Protein AF-A0A2D4JX76-F1 (afdb_monomer)

pLDDT: mean 87.08, std 14.79, range [51.12, 98.31]

Mean predicted aligned error: 6.8 Å

Foldseek 3Di:
DVVLPDAEAEAAAPLDPPVLQQPVCVPDDVVVCPPPPRSVLVSLVVVLVVLLVDLVRHQYEYEHDCRAPFDNDPFTAFDDCVSRPRNSVHPSYHGGTVVDDDQDPND

Structure (mmCIF, N/CA/C/O backbone):
data_AF-A0A2D4JX76-F1
#
_entry.id   AF-A0A2D4JX76-F1
#
loop_
_atom_site.group_PDB
_atom_site.id
_atom_site.type_symbol
_atom_site.label_atom_id
_atom_site.label_alt_id
_atom_site.label_comp_id
_atom_site.label_asym_id
_atom_site.label_entity_id
_atom_site.label_seq_id
_atom_site.pdbx_PDB_ins_code
_atom_site.Cartn_x
_atom_site.Cartn_y
_atom_site.Cartn_z
_atom_site.occupancy
_atom_site.B_iso_or_equiv
_atom_site.auth_seq_id
_atom_site.auth_comp_id
_atom_site.auth_asym_id
_atom_site.auth_atom_id
_atom_site.pdbx_PDB_model_num
ATOM 1 N N . SER A 1 1 ? 3.969 8.394 -24.131 1.00 70.12 1 SER A N 1
ATOM 2 C CA . SER A 1 1 ? 3.593 9.216 -22.962 1.00 70.12 1 SER A CA 1
ATOM 3 C C . SER A 1 1 ? 4.517 8.845 -21.811 1.00 70.12 1 SER A C 1
ATOM 5 O O . SER A 1 1 ? 4.666 7.654 -21.579 1.00 70.12 1 SER A O 1
ATOM 7 N N . SER A 1 2 ? 5.176 9.807 -21.150 1.00 85.38 2 SER A N 1
ATOM 8 C CA . SER A 1 2 ? 6.227 9.553 -20.135 1.00 85.38 2 SER A CA 1
ATOM 9 C C . SER A 1 2 ? 5.728 8.738 -18.927 1.00 85.38 2 SER A C 1
ATOM 11 O O . SER A 1 2 ? 6.434 7.876 -18.420 1.00 85.38 2 SER A O 1
ATOM 13 N N . ALA A 1 3 ? 4.464 8.925 -18.530 1.00 90.19 3 ALA A N 1
ATOM 14 C CA . ALA A 1 3 ? 3.860 8.213 -17.401 1.00 90.19 3 ALA A CA 1
ATOM 15 C C . ALA A 1 3 ? 3.717 6.692 -17.612 1.00 90.19 3 ALA A C 1
ATOM 17 O O . ALA A 1 3 ? 3.675 5.950 -16.640 1.00 90.19 3 ALA A O 1
ATOM 18 N N . ALA A 1 4 ? 3.692 6.213 -18.862 1.00 91.38 4 ALA A N 1
ATOM 19 C CA . ALA A 1 4 ? 3.637 4.777 -19.158 1.00 91.38 4 ALA A CA 1
ATOM 20 C C . ALA A 1 4 ? 4.968 4.049 -18.877 1.00 91.38 4 ALA A C 1
ATOM 22 O O . ALA A 1 4 ? 5.024 2.830 -18.979 1.00 91.38 4 ALA A O 1
ATOM 23 N N . LEU A 1 5 ? 6.035 4.793 -18.557 1.00 94.81 5 LEU A N 1
ATOM 24 C CA . LEU A 1 5 ? 7.334 4.242 -18.162 1.00 94.81 5 LEU A CA 1
ATOM 25 C C . LEU A 1 5 ? 7.441 4.005 -16.648 1.00 94.81 5 LEU A C 1
ATOM 27 O O . LEU A 1 5 ? 8.430 3.439 -16.195 1.00 94.81 5 LEU A O 1
ATOM 31 N N . ILE A 1 6 ? 6.459 4.451 -15.857 1.00 95.19 6 ILE A N 1
ATOM 32 C CA . ILE A 1 6 ? 6.434 4.210 -14.412 1.00 95.19 6 ILE A CA 1
ATOM 33 C C . ILE A 1 6 ? 6.102 2.727 -14.197 1.00 95.19 6 ILE A C 1
ATOM 35 O O . ILE A 1 6 ? 5.052 2.268 -14.640 1.00 95.19 6 ILE A O 1
ATOM 39 N N . SER A 1 7 ? 6.988 1.974 -13.535 1.00 95.00 7 SER A N 1
ATOM 40 C CA . SER A 1 7 ? 6.814 0.527 -13.324 1.00 95.00 7 SER A CA 1
ATOM 41 C C . SER A 1 7 ? 6.027 0.183 -12.057 1.00 95.00 7 SER A C 1
ATOM 43 O O . SER A 1 7 ? 5.338 -0.839 -12.016 1.00 95.00 7 SER A O 1
ATOM 45 N N . ARG A 1 8 ? 6.115 1.024 -11.018 1.00 96.38 8 ARG A N 1
ATOM 46 C CA . ARG A 1 8 ? 5.493 0.786 -9.709 1.00 96.38 8 ARG A CA 1
ATOM 47 C C . ARG A 1 8 ? 5.255 2.084 -8.942 1.00 96.38 8 ARG A C 1
ATOM 49 O O . ARG A 1 8 ? 6.030 3.030 -9.062 1.00 96.38 8 ARG A O 1
ATOM 56 N N . VAL A 1 9 ? 4.215 2.102 -8.111 1.00 97.69 9 VAL A N 1
ATOM 57 C CA . VAL A 1 9 ? 3.958 3.157 -7.118 1.00 97.69 9 VAL A CA 1
ATOM 58 C C . VAL A 1 9 ? 4.131 2.575 -5.718 1.00 97.69 9 VAL A C 1
ATOM 60 O O . VAL A 1 9 ? 3.595 1.512 -5.427 1.00 97.69 9 VAL A O 1
ATOM 63 N N . ILE A 1 10 ? 4.857 3.273 -4.842 1.00 97.81 10 ILE A N 1
ATOM 64 C CA . ILE A 1 10 ? 4.984 2.910 -3.425 1.00 97.81 10 ILE A CA 1
ATOM 65 C C . ILE A 1 10 ? 4.388 4.037 -2.584 1.00 97.81 10 ILE A C 1
ATOM 67 O O . ILE A 1 10 ? 4.822 5.185 -2.677 1.00 97.81 10 ILE A O 1
ATOM 71 N N . LEU A 1 11 ? 3.395 3.707 -1.764 1.00 97.44 11 LEU A N 1
ATOM 72 C CA . LEU A 1 11 ? 2.761 4.614 -0.817 1.00 97.44 11 LEU A CA 1
ATOM 73 C C . LEU A 1 11 ? 3.329 4.359 0.582 1.00 97.44 11 LEU A C 1
ATOM 75 O O . LEU A 1 11 ? 3.057 3.329 1.198 1.00 97.44 11 LEU A O 1
ATOM 79 N N . ALA A 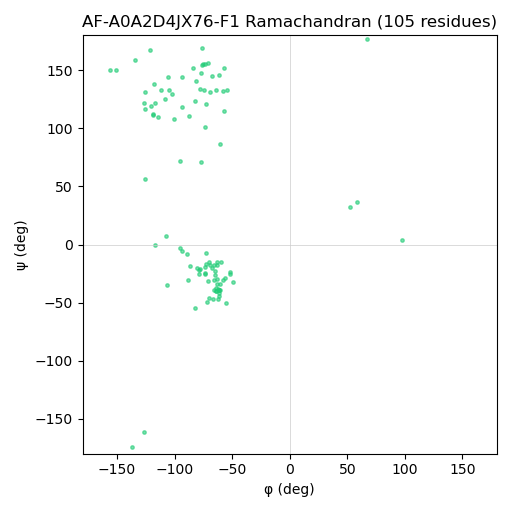1 12 ? 4.142 5.294 1.070 1.00 96.12 12 ALA A N 1
ATOM 80 C CA . ALA A 1 12 ? 4.940 5.131 2.282 1.00 96.12 12 ALA A CA 1
ATOM 81 C C . ALA A 1 12 ? 4.252 5.703 3.539 1.00 96.12 12 ALA A C 1
ATOM 83 O O . ALA A 1 12 ? 4.689 6.720 4.075 1.00 96.12 12 ALA A O 1
ATOM 84 N N . GLY A 1 13 ? 3.198 5.031 4.015 1.00 92.75 13 GLY A N 1
ATOM 85 C CA . GLY A 1 13 ? 2.545 5.319 5.297 1.00 92.75 13 GLY A CA 1
ATOM 86 C C . GLY A 1 13 ? 1.812 6.659 5.393 1.00 92.75 13 GLY A C 1
ATOM 87 O O . GLY A 1 13 ? 1.805 7.468 4.466 1.00 92.75 13 GLY A O 1
ATOM 88 N N . ASN A 1 14 ? 1.163 6.876 6.543 1.00 89.75 14 ASN A N 1
ATOM 89 C CA . ASN A 1 14 ? 0.416 8.097 6.872 1.00 89.75 14 ASN A CA 1
ATOM 90 C C . ASN A 1 14 ? -0.705 8.393 5.862 1.00 89.75 14 ASN A C 1
ATOM 92 O O . ASN A 1 14 ? -1.005 9.548 5.554 1.00 89.75 14 ASN A O 1
ATOM 96 N N . LEU A 1 15 ? -1.342 7.328 5.374 1.00 88.88 15 LEU A N 1
ATOM 97 C CA . LEU A 1 15 ? -2.445 7.390 4.412 1.00 88.88 15 LEU A CA 1
ATOM 98 C C . LEU A 1 15 ? -3.707 7.942 5.071 1.00 88.88 15 LEU A C 1
ATOM 100 O O . LEU A 1 15 ? -4.513 8.621 4.437 1.00 88.88 15 LEU A O 1
ATOM 104 N N . LEU A 1 16 ? -3.855 7.672 6.366 1.00 88.00 16 LEU A N 1
ATOM 105 C CA . LEU A 1 16 ? -4.877 8.241 7.220 1.00 88.00 16 LEU A CA 1
ATOM 106 C C . LEU A 1 16 ? -4.223 9.238 8.179 1.00 88.00 16 LEU A C 1
ATOM 108 O O . LEU A 1 16 ? -3.277 8.930 8.899 1.00 88.00 16 LEU A O 1
ATOM 112 N N . SER A 1 17 ? -4.726 10.472 8.194 1.00 83.38 17 SER A N 1
ATOM 113 C CA . SER A 1 17 ? -4.222 11.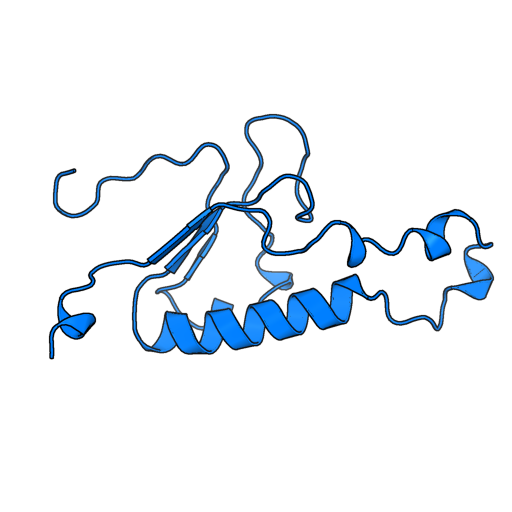516 9.094 1.00 83.38 17 SER A CA 1
ATOM 114 C C . SER A 1 17 ? -4.678 11.278 10.535 1.00 83.38 17 SER A C 1
ATOM 116 O O . SER A 1 17 ? -5.751 10.723 10.771 1.00 83.38 17 SER A O 1
ATOM 118 N N . GLN A 1 18 ? -3.936 11.806 11.511 1.00 74.38 18 GLN A N 1
ATOM 119 C CA . GLN A 1 18 ? -4.329 11.830 12.923 1.00 74.38 18 GLN A CA 1
ATOM 120 C C . GLN A 1 18 ? -5.760 12.363 13.143 1.00 74.38 18 GLN A C 1
ATOM 122 O O . GLN A 1 18 ? -6.452 11.899 14.043 1.00 74.38 18 GLN A O 1
ATOM 127 N N . ASN A 1 19 ? -6.237 13.288 12.305 1.00 71.00 19 ASN A N 1
ATOM 128 C CA . ASN A 1 19 ? -7.595 13.840 12.408 1.00 71.00 19 ASN A CA 1
ATOM 129 C C . ASN A 1 19 ? -8.701 12.832 12.049 1.00 71.00 19 ASN A C 1
ATOM 131 O O . ASN A 1 19 ? -9.857 13.033 12.410 1.00 71.00 19 ASN A O 1
ATOM 135 N N . THR A 1 20 ? -8.359 11.744 11.356 1.00 68.38 20 THR A N 1
ATOM 136 C CA . THR A 1 20 ? -9.293 10.649 11.044 1.00 68.38 20 THR A CA 1
ATOM 137 C C . THR A 1 20 ? -9.474 9.693 12.227 1.00 68.38 20 THR A C 1
ATOM 139 O O . THR A 1 20 ? -10.492 9.006 12.324 1.00 68.38 20 THR A O 1
ATOM 142 N N . GLN A 1 21 ? -8.531 9.689 13.177 1.00 67.12 21 GLN A N 1
ATOM 143 C CA . GLN A 1 21 ? -8.639 8.958 14.434 1.00 67.12 21 GLN A CA 1
ATOM 144 C C . GLN A 1 21 ? -9.638 9.706 15.326 1.00 67.12 21 GLN A C 1
ATOM 146 O O . GLN A 1 21 ? -9.319 10.741 15.908 1.00 67.12 21 GLN A O 1
ATOM 151 N N . SER A 1 22 ? -10.878 9.215 15.395 1.00 59.72 22 SER A N 1
ATOM 152 C CA . SER A 1 22 ? -11.987 9.837 16.133 1.00 59.72 22 SER A CA 1
ATOM 153 C C . SER A 1 22 ? -11.684 9.957 17.636 1.00 59.72 22 SER A C 1
ATOM 155 O O . SER A 1 22 ? -12.043 9.094 18.443 1.00 59.72 22 SER A O 1
ATOM 157 N N . ARG A 1 23 ? -11.017 11.047 18.034 1.00 53.53 23 ARG A N 1
ATOM 158 C CA . ARG A 1 23 ? -10.679 11.340 19.435 1.00 53.53 23 ARG A CA 1
ATOM 159 C C . ARG A 1 23 ? -11.919 11.602 20.289 1.00 53.53 23 ARG A C 1
ATOM 161 O O . ARG A 1 23 ? -11.956 11.212 21.455 1.00 53.53 23 ARG A O 1
ATOM 168 N N . ASP A 1 24 ? -12.976 12.146 19.692 1.00 51.91 24 ASP A N 1
ATOM 169 C CA . ASP A 1 24 ? -14.226 12.469 20.391 1.00 51.91 24 ASP A CA 1
ATOM 170 C C . ASP A 1 24 ? -15.000 11.233 20.869 1.00 51.91 24 ASP A C 1
ATOM 172 O O . ASP A 1 24 ? -15.825 11.322 21.781 1.00 51.91 24 ASP A O 1
ATOM 176 N N . SER A 1 25 ? -14.733 10.062 20.282 1.00 53.69 25 SER A N 1
ATOM 177 C CA . SER A 1 25 ? -15.354 8.800 20.696 1.00 53.69 25 SER A CA 1
ATOM 178 C C . SER A 1 25 ? -14.743 8.206 21.966 1.00 53.69 25 SER A C 1
ATOM 180 O O . SER A 1 25 ? -15.411 7.415 22.626 1.00 53.69 25 SER A O 1
ATOM 182 N N . MET A 1 26 ? -13.510 8.580 22.332 1.00 54.44 26 MET A N 1
ATOM 183 C CA . MET A 1 26 ? -12.845 8.061 23.539 1.00 54.44 26 MET A CA 1
ATOM 184 C C . MET A 1 26 ? -13.317 8.739 24.830 1.00 54.44 26 MET A C 1
ATOM 186 O O . MET A 1 26 ? -13.282 8.107 25.881 1.00 54.44 26 MET A O 1
ATOM 190 N N . ASN A 1 27 ? -13.819 9.977 24.753 1.00 56.88 27 ASN A N 1
ATOM 191 C CA . ASN A 1 27 ? -14.315 10.730 25.914 1.00 56.88 27 ASN A CA 1
ATOM 192 C C . ASN A 1 27 ? -15.831 10.593 26.153 1.00 56.88 27 ASN A C 1
ATOM 194 O O . ASN A 1 27 ? -16.345 11.099 27.149 1.00 56.88 27 ASN A O 1
ATOM 198 N N . LYS A 1 28 ? -16.572 9.924 25.261 1.00 59.84 28 LYS A N 1
ATOM 199 C CA . LYS A 1 28 ? -18.025 9.723 25.391 1.00 59.84 28 LYS A CA 1
ATOM 200 C C . LYS A 1 28 ? -18.337 8.283 25.785 1.00 59.84 28 LYS A C 1
ATOM 202 O O . LYS A 1 28 ? -17.684 7.344 25.339 1.00 59.84 28 LYS A O 1
ATOM 207 N N . ALA A 1 29 ? -19.373 8.095 26.604 1.00 65.81 29 ALA A N 1
ATOM 208 C CA . ALA A 1 29 ? -19.837 6.760 26.974 1.00 65.81 29 ALA A CA 1
ATOM 209 C C . ALA A 1 29 ? -20.141 5.930 25.711 1.00 65.81 29 ALA A C 1
ATOM 211 O O . ALA A 1 29 ? -20.842 6.404 24.818 1.00 65.81 29 ALA A O 1
ATOM 212 N N . LYS A 1 30 ? -19.656 4.680 25.654 1.00 59.44 30 LYS A N 1
ATOM 213 C CA . LYS A 1 30 ? -19.764 3.769 24.488 1.00 59.44 30 LYS A CA 1
ATOM 214 C C . LYS A 1 30 ? -21.194 3.600 23.942 1.00 59.44 30 LYS A C 1
ATOM 216 O O . LYS A 1 30 ? -21.384 3.268 22.777 1.00 59.44 30 LYS A O 1
ATOM 221 N N . TYR A 1 31 ? -22.210 3.832 24.771 1.00 65.25 31 TYR A N 1
ATOM 222 C CA . TYR A 1 31 ? -23.623 3.768 24.384 1.00 65.25 31 TYR A CA 1
ATOM 223 C C . TYR A 1 31 ? -24.075 4.967 23.528 1.00 65.25 31 TYR A C 1
ATOM 225 O O . TYR A 1 31 ? -25.015 4.835 22.749 1.00 65.25 31 TYR A O 1
ATOM 233 N N . LEU A 1 32 ? -23.396 6.115 23.640 1.00 60.56 32 LEU A N 1
ATOM 234 C CA . LEU A 1 32 ? -23.695 7.353 22.909 1.00 60.56 32 LEU A CA 1
ATOM 235 C C . LEU A 1 32 ? -23.026 7.410 21.528 1.00 60.56 32 LEU A C 1
ATOM 237 O O . LEU A 1 32 ? -23.450 8.185 20.677 1.00 60.56 32 LEU A O 1
ATOM 241 N N . THR A 1 33 ? -21.999 6.591 21.284 1.00 59.78 33 THR A N 1
ATOM 242 C CA . THR A 1 33 ? -21.227 6.576 20.028 1.00 59.78 33 THR A CA 1
ATOM 243 C C . THR A 1 33 ? -21.716 5.530 19.021 1.00 59.78 33 THR A C 1
ATOM 245 O O . THR A 1 33 ? -21.241 5.496 17.891 1.00 59.78 33 THR A O 1
ATOM 248 N N . LYS A 1 34 ? -22.725 4.720 19.381 1.00 54.94 34 LYS A N 1
ATOM 249 C CA . LYS A 1 34 ? -23.268 3.605 18.575 1.00 54.94 34 LYS A CA 1
ATOM 250 C C . LYS A 1 34 ? -23.833 4.005 17.197 1.00 54.94 34 LYS A C 1
ATOM 252 O O . LYS A 1 34 ? -24.082 3.128 16.379 1.00 54.94 34 LYS A O 1
ATOM 257 N N . LYS A 1 35 ? -24.070 5.302 16.957 1.00 51.12 35 LYS A N 1
ATOM 258 C CA . LYS A 1 35 ? -24.592 5.868 15.695 1.00 51.12 35 LYS A CA 1
ATOM 259 C C . LYS A 1 35 ? -23.623 6.825 14.989 1.00 51.12 35 LYS A C 1
ATOM 261 O O . LYS A 1 35 ? -23.972 7.359 13.942 1.00 51.12 35 LYS A O 1
ATOM 266 N N . THR A 1 36 ? -22.435 7.070 15.538 1.00 53.22 36 THR A N 1
ATOM 267 C CA . THR A 1 36 ? -21.460 7.967 14.909 1.00 53.22 36 THR A CA 1
ATOM 268 C C . THR A 1 36 ? -20.615 7.154 13.939 1.00 53.22 36 THR A C 1
ATOM 270 O O . THR A 1 36 ? -19.829 6.312 14.367 1.00 53.22 36 THR A O 1
ATOM 273 N N . GLN A 1 37 ? -20.778 7.391 12.635 1.00 52.91 37 GLN A N 1
ATOM 274 C CA . GLN A 1 37 ? -19.813 6.926 11.640 1.00 52.91 37 GLN A CA 1
ATOM 275 C C . GLN A 1 37 ? -18.457 7.521 12.032 1.00 52.91 37 GLN A C 1
ATOM 277 O O . GLN A 1 37 ? -18.311 8.743 12.096 1.00 52.91 37 GLN A O 1
ATOM 282 N N . ALA A 1 38 ? -17.493 6.678 12.402 1.00 61.09 38 ALA A N 1
ATOM 283 C CA . ALA A 1 38 ? -16.170 7.175 12.743 1.00 61.09 38 ALA A CA 1
ATOM 284 C C . ALA A 1 38 ? -15.568 7.811 11.483 1.00 61.09 38 ALA A C 1
ATOM 286 O O . ALA A 1 38 ? -15.621 7.204 10.415 1.00 61.09 38 ALA A O 1
ATOM 287 N N . ALA A 1 39 ? -14.998 9.014 11.602 1.00 64.81 39 ALA A N 1
ATOM 288 C CA . ALA A 1 39 ? -14.323 9.701 10.495 1.00 64.81 39 ALA A CA 1
ATOM 289 C C . ALA A 1 39 ? -13.260 8.814 9.811 1.00 64.81 39 ALA A C 1
ATOM 291 O O . ALA A 1 39 ? -12.995 8.959 8.621 1.00 64.81 39 ALA A O 1
ATOM 292 N N . SER A 1 40 ? -12.713 7.841 10.545 1.00 73.06 40 SER A N 1
ATOM 293 C CA . SER A 1 40 ? -11.819 6.808 10.029 1.00 73.06 40 SER A CA 1
ATOM 294 C C . SER A 1 40 ? -12.463 5.879 8.996 1.00 73.06 40 SER A C 1
ATOM 296 O O . SER A 1 40 ? -11.776 5.462 8.074 1.00 73.06 40 SER A O 1
ATOM 298 N N . VAL A 1 41 ? -13.757 5.556 9.099 1.00 82.69 41 VAL A N 1
ATOM 299 C CA . VAL A 1 41 ? -14.430 4.632 8.165 1.00 82.69 41 VAL A CA 1
ATOM 300 C C . VAL A 1 41 ? -14.584 5.266 6.786 1.00 82.69 41 VAL A C 1
ATOM 302 O O . VAL A 1 41 ? -14.259 4.628 5.788 1.00 82.69 41 VAL A O 1
ATOM 305 N N . GLU A 1 42 ? -15.035 6.521 6.721 1.00 85.88 42 GLU A N 1
ATOM 306 C CA . GLU A 1 42 ? -15.155 7.225 5.438 1.00 85.88 42 GLU A CA 1
ATOM 307 C C . GLU A 1 42 ? -13.775 7.467 4.817 1.00 85.88 42 GLU A C 1
ATOM 309 O O . GLU A 1 42 ? -13.591 7.255 3.623 1.00 85.88 42 GLU A O 1
ATOM 314 N N . ALA A 1 43 ? -12.770 7.812 5.629 1.00 89.25 43 ALA A N 1
ATOM 315 C CA . ALA A 1 43 ? -11.404 7.989 5.145 1.00 89.25 43 ALA A CA 1
ATOM 316 C C . ALA A 1 43 ? -10.817 6.694 4.550 1.00 89.25 43 ALA A C 1
ATOM 318 O O . ALA A 1 43 ? -10.199 6.735 3.489 1.00 89.25 43 ALA A O 1
ATOM 319 N N . VAL A 1 44 ? -11.050 5.539 5.187 1.00 91.94 44 VAL A N 1
ATOM 320 C CA . VAL A 1 44 ? -10.633 4.229 4.655 1.00 91.94 44 VAL A CA 1
ATOM 321 C C . VAL A 1 44 ? -11.349 3.910 3.345 1.00 91.94 44 VAL A C 1
ATOM 323 O O . VAL A 1 44 ? -10.716 3.424 2.412 1.00 91.94 44 VAL A O 1
ATOM 326 N N . LYS A 1 45 ? -12.643 4.223 3.242 1.00 93.12 45 LYS A N 1
ATOM 327 C CA . LYS A 1 45 ? -13.402 4.035 2.003 1.00 93.12 45 LYS A CA 1
ATOM 328 C C . LYS A 1 45 ? -12.845 4.894 0.862 1.00 93.12 45 LYS A C 1
ATOM 330 O O . LYS A 1 45 ? -12.619 4.377 -0.226 1.00 93.12 45 LYS A O 1
ATOM 335 N N . MET A 1 46 ? -12.571 6.175 1.113 1.00 94.31 46 MET A N 1
ATOM 336 C CA . MET A 1 46 ? -11.958 7.061 0.116 1.00 94.31 46 MET A CA 1
ATOM 337 C C . MET A 1 46 ? -10.565 6.575 -0.299 1.00 94.31 46 MET A C 1
ATOM 339 O O . MET A 1 46 ? -10.215 6.625 -1.476 1.00 94.31 46 MET A O 1
ATOM 343 N N . LEU A 1 47 ? -9.773 6.074 0.654 1.00 95.38 47 LEU A N 1
ATOM 344 C CA . LEU A 1 47 ? -8.478 5.467 0.361 1.00 95.38 47 LEU A CA 1
ATOM 345 C C . LEU A 1 47 ? -8.630 4.239 -0.549 1.00 95.38 47 LEU A C 1
ATOM 347 O O . LEU A 1 47 ? -7.883 4.115 -1.514 1.00 95.38 47 LEU A O 1
ATOM 351 N N . ASP A 1 48 ? -9.604 3.366 -0.288 1.00 97.25 48 ASP A N 1
ATOM 352 C CA . ASP A 1 48 ? -9.883 2.202 -1.137 1.00 97.25 48 ASP A CA 1
ATOM 353 C C . ASP A 1 48 ? -10.308 2.603 -2.561 1.00 97.25 48 ASP A C 1
ATOM 355 O O . ASP A 1 48 ? -9.869 1.991 -3.533 1.00 97.25 48 ASP A O 1
ATOM 359 N N . GLU A 1 49 ? -11.095 3.672 -2.714 1.00 97.25 49 GLU A N 1
ATOM 360 C CA . GLU A 1 49 ? -11.467 4.219 -4.028 1.00 97.25 49 GLU A CA 1
ATOM 361 C C . GLU A 1 49 ? -10.250 4.763 -4.800 1.00 97.25 49 GLU A C 1
ATOM 363 O O . GLU A 1 49 ? -10.123 4.529 -6.004 1.00 97.25 49 GLU A O 1
ATOM 368 N N . ILE A 1 50 ? -9.316 5.438 -4.121 1.00 96.94 50 ILE A N 1
ATOM 369 C CA . ILE A 1 50 ? -8.060 5.908 -4.731 1.00 96.94 50 ILE A CA 1
ATOM 370 C C . ILE A 1 50 ? -7.181 4.718 -5.129 1.00 96.94 50 ILE A C 1
ATOM 372 O O . ILE A 1 50 ? -6.671 4.663 -6.250 1.00 96.94 50 ILE A O 1
ATOM 376 N N . LEU A 1 51 ? -7.017 3.745 -4.228 1.00 97.56 51 LEU A 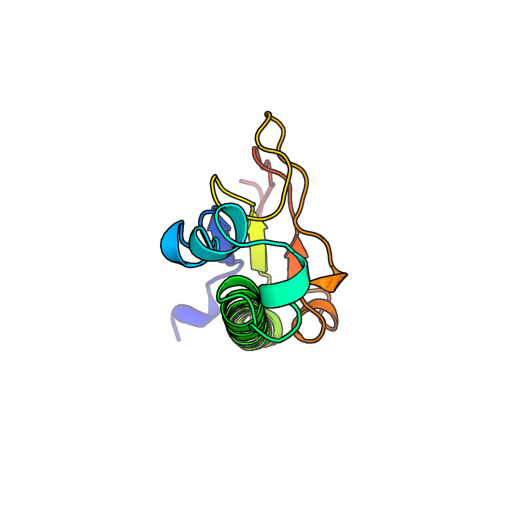N 1
ATOM 377 C CA . LEU A 1 51 ? -6.233 2.542 -4.496 1.00 97.56 51 LEU A CA 1
ATOM 378 C C . LEU A 1 51 ? -6.818 1.751 -5.661 1.00 97.56 51 LEU A C 1
ATOM 380 O O . LEU A 1 51 ? -6.055 1.283 -6.499 1.00 97.56 51 LEU A O 1
ATOM 384 N N . LEU A 1 52 ? -8.144 1.654 -5.768 1.00 97.88 52 LEU A N 1
ATOM 385 C CA . LEU A 1 52 ? -8.818 1.036 -6.905 1.00 97.88 52 LEU A CA 1
ATOM 386 C C . LEU A 1 52 ? -8.385 1.694 -8.221 1.00 97.88 52 LEU A C 1
ATOM 388 O O . LEU A 1 52 ? -7.979 0.994 -9.147 1.00 97.88 52 LEU A O 1
ATOM 392 N N . GLN A 1 53 ? -8.432 3.027 -8.299 1.00 97.12 53 GLN A N 1
ATOM 393 C CA . GLN A 1 53 ? -8.053 3.754 -9.515 1.00 97.12 53 GLN A CA 1
ATOM 394 C C . GLN A 1 53 ? -6.587 3.523 -9.901 1.00 97.12 53 GLN A C 1
ATOM 396 O O . GLN A 1 53 ? -6.284 3.363 -11.083 1.00 97.12 53 GLN A O 1
ATOM 401 N N . LEU A 1 54 ? -5.681 3.458 -8.921 1.00 96.69 54 LEU A N 1
ATOM 402 C CA . LEU A 1 54 ? -4.266 3.196 -9.180 1.00 96.69 54 LEU A CA 1
ATOM 403 C C . LEU A 1 54 ? -4.025 1.739 -9.595 1.00 96.69 54 LEU A C 1
ATOM 405 O O . LEU A 1 54 ? -3.401 1.498 -10.628 1.00 96.69 54 LEU A O 1
ATOM 409 N N . CYS A 1 55 ? -4.570 0.780 -8.843 1.00 97.06 55 CYS A N 1
ATOM 410 C CA . CYS A 1 55 ? -4.333 -0.653 -9.029 1.00 97.06 55 CYS A CA 1
ATOM 411 C C . CYS A 1 55 ? -4.863 -1.179 -10.368 1.00 97.06 55 CYS A C 1
ATOM 413 O O . CYS A 1 55 ? -4.321 -2.146 -10.899 1.00 97.06 55 CYS A O 1
ATOM 415 N N . VAL A 1 56 ? -5.875 -0.532 -10.954 1.00 96.44 56 VAL A N 1
ATOM 416 C CA . VAL A 1 56 ? -6.335 -0.837 -12.321 1.00 96.44 56 VAL A CA 1
ATOM 417 C C . VAL A 1 56 ? -5.243 -0.565 -13.365 1.00 96.44 56 VAL A C 1
ATOM 419 O O . VAL A 1 56 ? -5.214 -1.218 -14.405 1.00 96.44 56 VAL A O 1
ATOM 422 N N . SER A 1 57 ? -4.347 0.390 -13.103 1.00 95.06 57 SER A N 1
ATOM 423 C CA . SER A 1 57 ? -3.367 0.881 -14.079 1.00 95.06 57 SER A CA 1
ATOM 424 C C . SER A 1 57 ? -1.928 0.419 -13.832 1.00 95.06 57 SER A C 1
ATOM 426 O O . SER A 1 57 ? -1.197 0.195 -14.794 1.00 95.06 57 SER A O 1
ATOM 428 N N . ILE A 1 58 ? -1.509 0.283 -12.570 1.00 96.50 58 ILE A N 1
ATOM 429 C CA . ILE A 1 58 ? -0.108 0.062 -12.191 1.00 96.50 58 ILE A CA 1
ATOM 430 C C . ILE A 1 58 ? -0.010 -0.740 -10.881 1.00 96.50 58 ILE A C 1
ATOM 432 O O . ILE A 1 58 ? -0.907 -0.632 -10.043 1.00 96.50 58 ILE A O 1
ATOM 436 N N . PRO A 1 59 ? 1.052 -1.542 -10.664 1.00 97.75 59 PRO A N 1
ATOM 437 C CA . PRO A 1 59 ? 1.342 -2.127 -9.357 1.00 97.75 59 PRO A CA 1
ATOM 438 C C . PRO A 1 59 ? 1.527 -1.063 -8.268 1.00 97.75 59 PRO A C 1
ATOM 440 O O . PRO A 1 59 ? 2.280 -0.102 -8.456 1.00 97.75 59 PRO A O 1
ATOM 443 N N . VAL A 1 60 ? 0.862 -1.259 -7.127 1.00 98.25 60 VAL A N 1
ATOM 444 C CA . VAL A 1 60 ? 0.894 -0.354 -5.973 1.00 98.25 60 VAL A CA 1
ATOM 445 C C . VAL A 1 60 ? 1.270 -1.126 -4.716 1.00 98.25 60 VAL A C 1
ATOM 447 O O . VAL A 1 60 ? 0.550 -2.038 -4.306 1.00 98.25 60 VAL A O 1
ATOM 450 N N . ASP A 1 61 ? 2.349 -0.701 -4.066 1.00 98.31 61 ASP A N 1
ATOM 451 C CA . ASP A 1 61 ? 2.757 -1.201 -2.756 1.00 98.31 61 ASP A CA 1
ATOM 452 C C . ASP A 1 61 ? 2.361 -0.181 -1.682 1.00 98.31 61 ASP A C 1
ATOM 454 O O . ASP A 1 61 ? 2.655 1.008 -1.798 1.00 98.31 61 ASP A O 1
ATOM 458 N N . VAL A 1 62 ? 1.689 -0.634 -0.629 1.00 98.06 62 VAL A N 1
ATOM 459 C CA . VAL A 1 62 ? 1.142 0.214 0.434 1.00 98.06 62 VAL A CA 1
ATOM 460 C C . VAL A 1 62 ? 1.786 -0.162 1.761 1.00 98.06 62 VAL A C 1
ATOM 462 O O . VAL A 1 62 ? 1.541 -1.247 2.293 1.00 98.06 62 VAL A O 1
ATOM 465 N N . MET A 1 63 ? 2.602 0.742 2.298 1.00 97.94 63 MET A N 1
ATOM 466 C CA . MET A 1 63 ? 3.200 0.625 3.626 1.00 97.94 63 MET A CA 1
ATOM 467 C C . MET A 1 63 ? 2.322 1.335 4.663 1.00 97.94 63 MET A C 1
A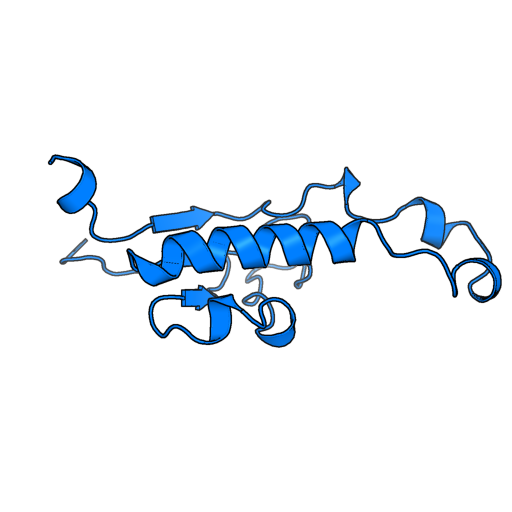TOM 469 O O . MET A 1 63 ? 1.762 2.391 4.359 1.00 97.94 63 MET A O 1
ATOM 473 N N . PRO A 1 64 ? 2.224 0.812 5.894 1.00 96.31 64 PRO A N 1
ATOM 474 C CA . PRO A 1 64 ? 1.603 1.530 6.997 1.00 96.31 64 PRO A CA 1
ATOM 475 C C . PRO A 1 64 ? 2.517 2.637 7.544 1.00 96.31 64 PRO A C 1
ATOM 477 O O . PRO A 1 64 ? 3.743 2.554 7.457 1.00 96.31 64 PRO A O 1
ATOM 480 N N . GLY A 1 65 ? 1.911 3.649 8.163 1.00 93.56 65 GLY A N 1
ATOM 481 C CA . GLY A 1 65 ? 2.587 4.692 8.932 1.00 93.56 65 GLY A CA 1
ATOM 482 C C . GLY A 1 65 ? 2.039 4.845 10.350 1.00 93.56 65 GLY A C 1
ATOM 483 O O . GLY A 1 65 ? 1.393 3.952 10.898 1.00 93.56 65 GLY A O 1
ATOM 484 N N . GLU A 1 66 ? 2.317 5.996 10.963 1.00 90.00 66 GLU A N 1
ATOM 485 C CA . GLU A 1 66 ? 2.082 6.237 12.397 1.00 90.00 66 GLU A CA 1
ATOM 486 C C . GLU A 1 66 ? 0.599 6.190 12.801 1.00 90.00 66 GLU A C 1
ATOM 488 O O . GLU A 1 66 ? 0.259 5.714 13.882 1.00 90.00 66 GLU A O 1
ATOM 493 N N . PHE A 1 67 ? -0.290 6.692 11.943 1.00 87.44 67 PHE A N 1
ATOM 494 C CA . PHE A 1 67 ? -1.720 6.828 12.247 1.00 87.44 67 PHE A CA 1
ATOM 495 C C . PHE A 1 67 ? -2.599 5.827 11.498 1.00 87.44 67 PHE A C 1
ATOM 497 O O . PHE A 1 67 ? -3.826 5.919 11.580 1.00 87.44 67 PHE A O 1
ATOM 504 N N . ASP A 1 68 ? -1.998 4.870 10.798 1.00 90.75 68 ASP A N 1
ATOM 505 C CA . ASP A 1 68 ? -2.738 3.830 10.095 1.00 90.75 68 ASP A CA 1
ATOM 506 C C . ASP A 1 68 ? -3.094 2.677 11.061 1.00 90.75 68 ASP A C 1
ATOM 508 O O . ASP A 1 68 ? -2.390 2.454 12.048 1.00 90.75 68 ASP A O 1
ATOM 512 N N . PRO A 1 69 ? -4.197 1.939 10.835 1.00 88.69 69 PRO A N 1
ATOM 513 C CA . PRO A 1 69 ? -4.697 0.927 11.769 1.00 88.69 69 PRO A CA 1
ATOM 514 C C . PRO A 1 69 ? -3.887 -0.379 11.702 1.00 88.69 69 PRO A C 1
ATOM 516 O O . PRO A 1 69 ? -4.358 -1.413 11.231 1.00 88.69 69 PRO A O 1
ATOM 519 N N . THR A 1 70 ? -2.659 -0.324 12.209 1.00 91.25 70 THR A N 1
ATOM 520 C CA . THR A 1 70 ? -1.755 -1.458 12.428 1.00 91.25 70 THR A CA 1
ATOM 521 C C . THR A 1 70 ? -1.061 -1.322 13.792 1.00 91.25 70 THR A C 1
ATOM 523 O O . THR A 1 70 ? -1.392 -0.442 14.588 1.00 91.25 70 THR A O 1
ATOM 526 N N . ASN A 1 71 ? -0.116 -2.204 14.115 1.00 92.06 71 ASN A N 1
ATOM 527 C CA . ASN A 1 71 ? 0.696 -2.061 15.318 1.00 92.06 71 ASN A CA 1
ATOM 528 C C . ASN A 1 71 ? 1.634 -0.840 15.235 1.00 92.06 71 ASN A C 1
ATOM 530 O O . ASN A 1 71 ? 2.191 -0.518 14.189 1.00 92.06 71 ASN A O 1
ATOM 534 N N . TYR A 1 72 ? 1.845 -0.188 16.380 1.00 90.06 72 TYR A N 1
ATOM 535 C CA . TYR A 1 72 ? 2.761 0.954 16.516 1.00 90.06 72 TYR A CA 1
ATOM 536 C C . TYR A 1 72 ? 4.234 0.542 16.619 1.00 90.06 72 TYR A C 1
ATOM 538 O O . TYR A 1 72 ? 5.129 1.346 16.377 1.00 90.06 72 TYR A O 1
ATOM 546 N N . THR A 1 73 ? 4.502 -0.698 17.028 1.00 93.88 73 THR A N 1
ATOM 547 C CA . THR A 1 73 ? 5.862 -1.218 17.182 1.00 93.88 73 THR A 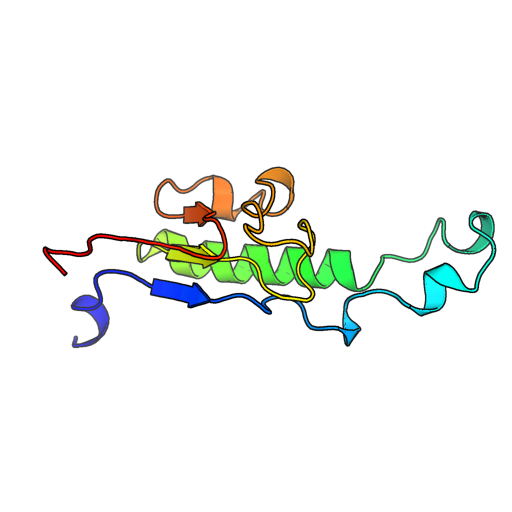CA 1
ATOM 548 C C . THR A 1 73 ? 6.471 -1.565 15.831 1.00 93.88 73 THR A C 1
ATOM 550 O O . THR A 1 73 ? 5.776 -2.034 14.935 1.00 93.88 73 THR A O 1
ATOM 553 N N . LEU A 1 74 ? 7.788 -1.407 15.697 1.00 94.69 74 LEU A N 1
ATOM 554 C CA . LEU A 1 74 ? 8.499 -1.956 14.547 1.00 94.69 74 LEU A CA 1
ATOM 555 C C . LEU A 1 74 ? 8.799 -3.453 14.767 1.00 94.69 74 LEU A C 1
ATOM 557 O O . LEU A 1 74 ? 9.163 -3.832 15.885 1.00 94.69 74 LEU A O 1
ATOM 561 N N . PRO A 1 75 ? 8.681 -4.295 13.722 1.00 94.81 75 PRO A N 1
ATOM 562 C CA . PRO A 1 75 ? 8.129 -3.966 12.403 1.00 94.81 75 PRO A CA 1
ATOM 563 C C . PRO A 1 75 ? 6.590 -3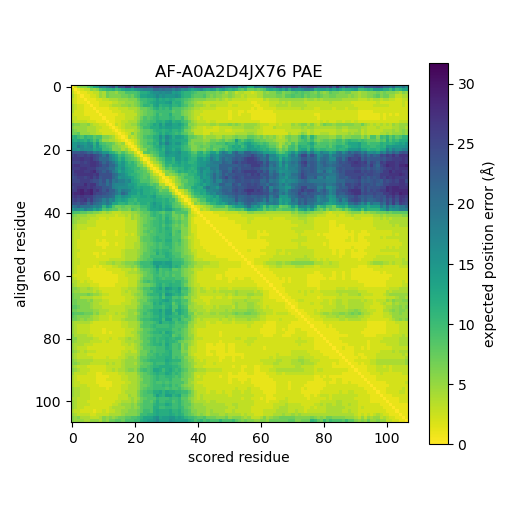.841 12.427 1.00 94.81 75 PRO A C 1
ATOM 565 O O . PRO A 1 75 ? 5.886 -4.715 12.948 1.00 94.81 75 PRO A O 1
ATOM 568 N N . GLN A 1 76 ? 6.061 -2.772 11.825 1.00 97.19 76 GLN A N 1
ATOM 569 C CA . GLN A 1 76 ? 4.627 -2.596 11.603 1.00 97.19 76 GLN A CA 1
ATOM 570 C C . GLN A 1 76 ? 4.145 -3.611 10.561 1.00 97.19 76 GLN A C 1
ATOM 572 O O . GLN A 1 76 ? 4.750 -3.773 9.496 1.00 97.19 76 GLN A O 1
ATOM 577 N N . GLN A 1 77 ? 3.053 -4.297 10.877 1.00 97.62 77 GLN A N 1
ATOM 578 C CA . GLN A 1 77 ? 2.430 -5.298 10.024 1.00 97.62 77 GLN A CA 1
ATOM 579 C C . GLN A 1 77 ? 1.644 -4.633 8.887 1.00 97.62 77 GLN A C 1
ATOM 581 O O . GLN A 1 77 ? 1.175 -3.502 9.055 1.00 97.62 77 GLN A O 1
ATOM 586 N N . PRO A 1 78 ? 1.456 -5.325 7.750 1.00 97.56 78 PRO A N 1
ATOM 587 C CA . PRO A 1 78 ? 0.661 -4.802 6.650 1.00 97.56 78 PRO A CA 1
ATOM 588 C C . PRO A 1 78 ? -0.762 -4.456 7.079 1.00 97.56 78 PRO A C 1
ATOM 590 O O . PRO A 1 78 ? -1.332 -5.084 7.976 1.00 97.56 78 PRO A O 1
ATOM 593 N N . LEU A 1 79 ? -1.360 -3.489 6.388 1.00 96.19 79 LEU A N 1
ATOM 594 C CA . LEU A 1 79 ? -2.769 -3.169 6.579 1.00 96.19 79 LEU A CA 1
ATOM 595 C C . LEU A 1 79 ? -3.644 -4.376 6.228 1.00 96.19 79 LEU A C 1
ATOM 597 O O . LEU A 1 79 ? -3.333 -5.173 5.341 1.00 96.19 79 LEU A O 1
ATOM 601 N N . HIS A 1 80 ? -4.754 -4.525 6.945 1.00 95.81 80 HIS A N 1
ATOM 602 C CA . HIS A 1 80 ? -5.602 -5.694 6.781 1.00 95.81 80 HIS A CA 1
ATOM 603 C C . HIS A 1 80 ? -6.470 -5.576 5.520 1.00 95.81 80 HIS A C 1
ATOM 605 O O . HIS A 1 80 ? -7.148 -4.574 5.305 1.00 95.81 80 HIS A O 1
ATOM 611 N N . ARG A 1 81 ? -6.530 -6.646 4.717 1.00 95.06 81 ARG A N 1
ATOM 612 C CA . ARG A 1 81 ? -7.255 -6.684 3.428 1.00 95.06 81 ARG A CA 1
ATOM 613 C C . ARG A 1 81 ? -8.738 -6.312 3.531 1.00 95.06 81 ARG A C 1
ATOM 615 O O . ARG A 1 81 ? -9.302 -5.788 2.579 1.00 95.06 81 ARG A O 1
ATOM 622 N N . CYS A 1 82 ? -9.375 -6.564 4.679 1.00 94.94 82 CYS A N 1
ATOM 623 C CA . CYS A 1 82 ? -10.793 -6.231 4.882 1.00 94.94 82 CYS A CA 1
ATOM 624 C C . CYS A 1 82 ? -11.096 -4.726 4.809 1.00 94.94 82 CYS A C 1
ATOM 626 O O . CYS A 1 82 ? -12.254 -4.360 4.640 1.00 94.94 82 CYS A O 1
ATOM 628 N N . MET A 1 83 ? -10.080 -3.871 4.938 1.00 94.38 83 MET A N 1
ATOM 629 C CA . MET A 1 83 ? -10.228 -2.424 4.808 1.00 94.38 83 MET A CA 1
ATOM 630 C C . MET A 1 83 ? -10.426 -1.975 3.360 1.00 94.38 83 MET A C 1
ATOM 632 O O . MET A 1 83 ? -10.908 -0.871 3.136 1.00 94.38 83 MET A O 1
ATOM 636 N N . PHE A 1 84 ? -10.052 -2.822 2.400 1.00 96.31 84 PHE A N 1
ATOM 637 C CA . PHE A 1 84 ? -9.914 -2.464 0.994 1.00 96.31 84 PHE A CA 1
ATOM 638 C C . PHE A 1 84 ? -10.741 -3.377 0.077 1.00 96.31 84 PHE A C 1
ATOM 640 O O . PHE A 1 84 ? -10.178 -4.068 -0.774 1.00 96.31 84 PHE A O 1
ATOM 647 N N . PRO A 1 85 ? -12.067 -3.490 0.271 1.00 96.81 85 PRO A N 1
ATOM 648 C CA . PRO A 1 85 ? -12.892 -4.424 -0.492 1.00 96.81 85 PRO A CA 1
ATOM 649 C C . PRO A 1 85 ? -12.835 -4.214 -2.015 1.00 96.81 85 PRO A C 1
ATOM 651 O O . PRO A 1 85 ? -12.976 -5.193 -2.747 1.00 96.81 85 PRO A O 1
ATOM 654 N N . LEU A 1 86 ? -12.627 -2.984 -2.498 1.00 97.44 86 LEU A N 1
ATOM 655 C CA . LEU A 1 86 ? -12.590 -2.662 -3.924 1.00 97.44 86 LEU A CA 1
ATOM 656 C C . LEU A 1 86 ? -11.222 -2.966 -4.538 1.00 97.44 86 LEU A C 1
ATOM 658 O O . LEU A 1 86 ? -11.125 -3.704 -5.520 1.00 97.44 86 LEU A O 1
ATOM 662 N N . SER A 1 87 ? -10.154 -2.410 -3.966 1.00 96.88 87 SER A N 1
ATOM 663 C CA . SER A 1 87 ? -8.805 -2.543 -4.524 1.00 96.88 87 SER A CA 1
ATOM 664 C C . SER A 1 87 ? -8.209 -3.939 -4.316 1.00 96.88 87 SER A C 1
ATOM 666 O O . SER A 1 87 ? -7.429 -4.403 -5.147 1.00 96.88 87 SER A O 1
ATOM 668 N N . ASN A 1 88 ? -8.653 -4.679 -3.292 1.00 95.31 88 ASN A N 1
ATOM 669 C CA . ASN A 1 88 ? -8.246 -6.068 -3.057 1.00 95.31 88 ASN A CA 1
ATOM 670 C C . ASN A 1 88 ? -8.653 -7.042 -4.183 1.00 95.31 88 ASN A C 1
ATOM 672 O O . ASN A 1 88 ? -8.131 -8.154 -4.249 1.00 95.31 88 ASN A O 1
ATOM 676 N N . ALA A 1 89 ? -9.560 -6.647 -5.080 1.00 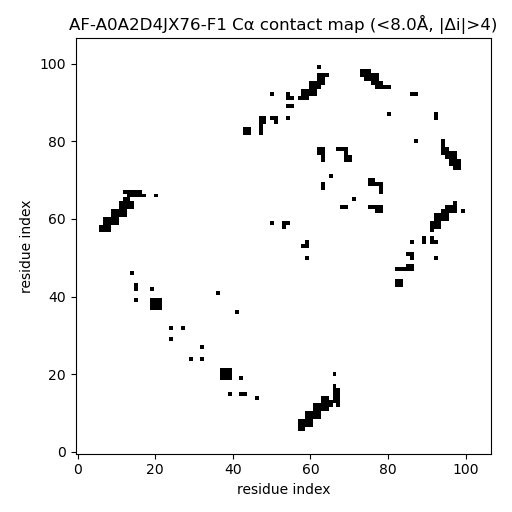95.94 89 ALA A N 1
ATOM 677 C CA . ALA A 1 89 ? -9.882 -7.432 -6.269 1.00 95.94 89 ALA A CA 1
ATOM 678 C C . ALA A 1 89 ? -8.705 -7.532 -7.263 1.00 95.94 89 ALA A C 1
ATOM 680 O O . ALA A 1 89 ? -8.706 -8.418 -8.118 1.00 95.94 89 ALA A O 1
ATOM 681 N N . TYR A 1 90 ? -7.703 -6.652 -7.156 1.00 97.50 90 TYR A N 1
ATOM 682 C CA . TYR A 1 90 ? -6.586 -6.564 -8.092 1.00 97.50 90 TYR A CA 1
ATOM 683 C C . TYR A 1 90 ? -5.302 -7.154 -7.502 1.00 97.50 90 TYR A C 1
ATOM 685 O O . TYR A 1 90 ? -4.888 -6.833 -6.390 1.00 97.50 90 TYR A O 1
ATOM 693 N N . THR A 1 91 ? -4.612 -7.985 -8.287 1.00 96.25 91 THR A N 1
ATOM 694 C CA . THR A 1 91 ? -3.317 -8.586 -7.908 1.00 96.25 91 THR A CA 1
ATOM 695 C C . THR A 1 91 ? -2.168 -7.576 -7.873 1.00 96.25 91 THR A C 1
ATOM 697 O O . THR A 1 91 ? -1.103 -7.863 -7.327 1.00 96.25 91 THR A O 1
ATOM 700 N N . THR A 1 92 ? -2.378 -6.402 -8.464 1.00 97.44 92 THR A N 1
ATOM 701 C CA . THR A 1 92 ? -1.460 -5.259 -8.482 1.00 97.44 92 THR A CA 1
ATOM 702 C C . THR A 1 92 ? -1.377 -4.539 -7.138 1.00 97.44 92 THR A C 1
ATOM 704 O O . THR A 1 92 ? -0.405 -3.820 -6.929 1.00 97.44 92 THR A O 1
ATOM 707 N N . LEU A 1 93 ? -2.330 -4.753 -6.221 1.00 98.19 93 LEU A N 1
ATOM 708 C CA . LEU A 1 93 ? -2.259 -4.231 -4.857 1.00 98.19 93 LEU A CA 1
ATOM 709 C C . LEU A 1 93 ? -1.400 -5.138 -3.969 1.00 98.19 93 LEU A C 1
ATOM 711 O O . LEU A 1 93 ? -1.713 -6.317 -3.773 1.00 98.19 93 LEU A O 1
ATOM 715 N N . GLN A 1 94 ? -0.374 -4.560 -3.353 1.00 97.88 94 GLN A N 1
ATOM 716 C CA . GLN A 1 94 ? 0.448 -5.204 -2.334 1.00 97.88 94 GLN A CA 1
ATOM 717 C C . GLN A 1 94 ? 0.385 -4.403 -1.034 1.00 97.88 94 GLN A C 1
ATOM 719 O O . GLN A 1 94 ? 0.783 -3.246 -0.976 1.00 97.88 94 GLN A O 1
ATOM 724 N N . LEU A 1 95 ? -0.107 -5.029 0.033 1.00 97.88 95 LEU A N 1
ATOM 725 C CA . LEU A 1 95 ? -0.054 -4.466 1.382 1.00 97.88 95 LEU A CA 1
ATOM 726 C C . LEU A 1 95 ? 1.213 -5.010 2.042 1.00 97.88 95 LEU A C 1
ATOM 728 O O . LEU A 1 95 ? 1.348 -6.227 2.189 1.00 97.88 95 LEU A O 1
ATOM 732 N N . VAL A 1 96 ? 2.137 -4.127 2.411 1.00 98.12 96 VAL A N 1
ATOM 733 C CA . VAL A 1 96 ? 3.491 -4.492 2.854 1.00 98.12 96 VAL A CA 1
ATOM 734 C C . VAL A 1 96 ? 3.777 -3.982 4.268 1.00 98.12 96 VAL A C 1
ATOM 736 O O . VAL A 1 96 ? 3.006 -3.212 4.834 1.00 98.12 96 VAL A O 1
ATOM 739 N N . THR A 1 97 ? 4.857 -4.461 4.882 1.00 97.62 97 THR A N 1
ATOM 740 C CA . THR A 1 97 ? 5.276 -4.060 6.234 1.00 97.62 97 THR A CA 1
ATOM 741 C C . THR A 1 97 ? 5.928 -2.678 6.248 1.00 97.62 97 THR A C 1
ATOM 743 O O . THR A 1 97 ? 6.296 -2.139 5.209 1.00 97.62 97 THR A O 1
ATOM 746 N N . ASN A 1 98 ? 6.146 -2.128 7.442 1.00 97.19 98 ASN A N 1
ATOM 747 C CA . ASN A 1 98 ? 7.098 -1.038 7.656 1.00 97.19 98 ASN A CA 1
ATOM 748 C C . ASN A 1 98 ? 8.086 -1.443 8.770 1.00 97.19 98 ASN A C 1
ATOM 750 O O . ASN A 1 98 ? 7.645 -1.670 9.897 1.00 97.19 98 ASN A O 1
ATOM 754 N N . PRO A 1 99 ? 9.399 -1.576 8.504 1.00 97.44 99 PRO A N 1
ATOM 755 C CA . PRO A 1 99 ? 10.103 -1.254 7.256 1.00 97.44 99 PRO A CA 1
ATOM 756 C C . PRO A 1 99 ? 9.792 -2.212 6.095 1.00 97.44 99 PRO A C 1
ATOM 758 O O . PRO A 1 99 ? 9.398 -3.360 6.314 1.00 97.44 99 PRO A O 1
ATOM 761 N N . TYR A 1 100 ? 9.974 -1.728 4.863 1.00 97.81 100 TYR A N 1
ATOM 762 C CA . TYR A 1 100 ? 9.769 -2.484 3.623 1.00 97.81 100 TYR A CA 1
ATOM 763 C C . TYR A 1 100 ? 11.080 -2.607 2.842 1.00 97.81 100 TYR A C 1
ATOM 765 O O . TYR A 1 100 ? 11.830 -1.639 2.730 1.00 97.81 100 TYR A O 1
ATOM 773 N N . GLN A 1 101 ? 11.336 -3.792 2.290 1.00 96.94 101 GLN A N 1
ATOM 774 C CA . GLN A 1 101 ? 12.438 -4.059 1.372 1.00 96.94 101 GLN A CA 1
ATOM 775 C C . GLN A 1 101 ? 11.870 -4.691 0.100 1.00 96.94 101 GLN A C 1
ATOM 777 O O . GLN A 1 101 ? 11.110 -5.656 0.174 1.00 96.94 101 GLN A O 1
ATOM 782 N N . ALA A 1 102 ? 12.272 -4.163 -1.052 1.00 95.81 102 ALA A N 1
ATOM 783 C CA . ALA A 1 102 ? 11.872 -4.639 -2.370 1.00 95.81 102 ALA A CA 1
ATOM 784 C C . ALA A 1 102 ? 13.093 -4.730 -3.290 1.00 95.81 102 ALA A C 1
ATOM 786 O O . ALA A 1 102 ? 14.102 -4.079 -3.035 1.00 95.81 102 ALA A O 1
ATOM 787 N N . ASN A 1 103 ? 12.979 -5.536 -4.345 1.00 96.06 103 ASN A N 1
ATOM 788 C CA . ASN A 1 103 ? 13.865 -5.501 -5.505 1.00 96.06 103 ASN A CA 1
ATOM 789 C C . ASN A 1 103 ? 12.993 -5.156 -6.716 1.00 96.06 103 ASN A C 1
ATOM 791 O O . ASN A 1 103 ? 12.104 -5.936 -7.072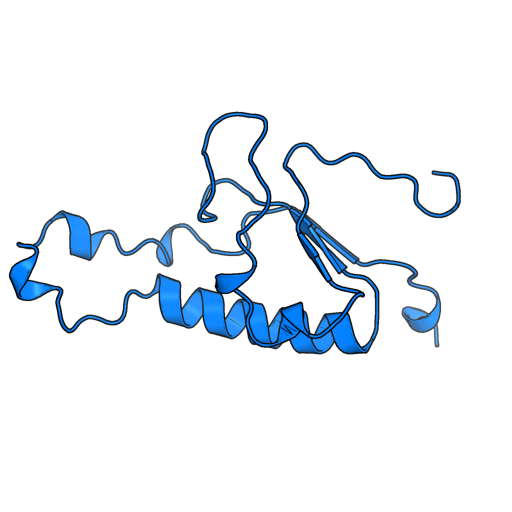 1.00 96.06 103 ASN A O 1
ATOM 795 N N . ILE A 1 104 ? 13.200 -3.975 -7.291 1.00 95.06 104 ILE A N 1
ATOM 796 C CA . ILE A 1 104 ? 12.423 -3.462 -8.420 1.00 95.06 104 ILE A CA 1
ATOM 797 C C . ILE A 1 104 ? 13.368 -3.350 -9.607 1.00 95.06 104 ILE A C 1
ATOM 799 O O . ILE A 1 104 ? 14.261 -2.508 -9.622 1.00 95.06 104 ILE A O 1
ATOM 803 N N . ASP A 1 105 ? 13.175 -4.221 -10.597 1.00 93.06 105 ASP A N 1
ATOM 804 C CA . ASP A 1 105 ? 13.974 -4.259 -11.828 1.00 93.06 105 ASP A CA 1
ATOM 805 C C . ASP A 1 105 ? 15.499 -4.323 -11.583 1.00 93.06 105 ASP A C 1
ATOM 807 O O . ASP A 1 105 ? 16.297 -3.829 -12.379 1.00 93.06 105 ASP A O 1
ATOM 811 N N . GLY A 1 106 ? 15.916 -4.973 -10.487 1.00 94.00 106 GLY A N 1
ATOM 812 C CA . GLY A 1 106 ? 17.321 -5.175 -10.125 1.00 94.00 106 GLY A CA 1
ATOM 813 C C . GLY A 1 106 ? 17.895 -4.172 -9.119 1.00 94.00 106 GLY A C 1
ATOM 814 O O . GLY A 1 106 ? 19.091 -4.26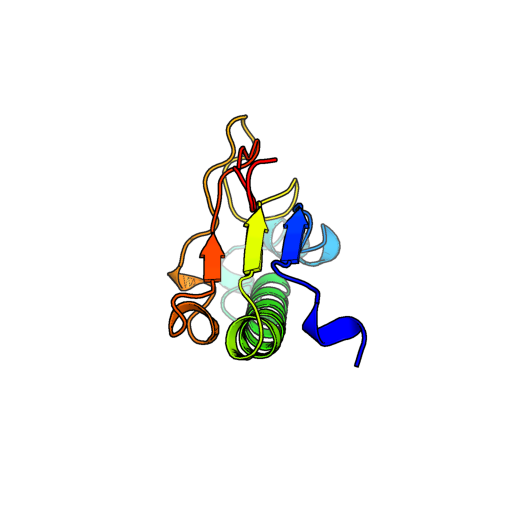4 -8.836 1.00 94.00 106 GLY A O 1
ATOM 815 N N . VAL A 1 107 ? 17.080 -3.252 -8.588 1.00 91.06 107 VAL A N 1
ATOM 816 C CA . VAL A 1 107 ? 17.461 -2.245 -7.575 1.00 91.06 107 VAL A CA 1
ATOM 817 C C . VAL A 1 107 ? 16.761 -2.496 -6.250 1.00 91.06 107 VAL A C 1
ATOM 819 O O . VAL A 1 107 ? 15.543 -2.787 -6.275 1.00 91.06 107 VAL A O 1
#

Nearest PDB structures (foldseek):
  3e0j-assembly2_E  TM=9.450E-01  e=2.574E-12  Homo sapiens
  3e0j-assembly3_C  TM=9.448E-01  e=3.152E-12  Homo sapiens
  3e0j-assembly4_A  TM=9.450E-01  e=4.129E-12  Homo sapiens
  6s1m-assembly1_B  TM=9.362E-01  e=9.214E-11  Homo sapiens
  6t8h-assembly1_A  TM=7.368E-01  e=5.834E-04  Pyrococcus abyssi GE5

Sequence (107 aa):
SSAALISRVILAGNLLSQNTQSRDSMNKAKYLTKKTQAASVEAVKMLDEILLQLCVSIPVDVMPGEFDPTNYTLPQQPLHRCMFPLSNAYTTLQLVTNPYQANIDGV

Secondary structure (DSSP, 8-state):
-GGGG---EEEES--S-GGGS-GGGTSS-TTTSTT---HHHHHHHHHHHHHHHHHTTS-EEEE--TTSSS-SSSSBPPPPGGG-TTGGG-TTEEE--BS----STT-

Organism: NCBI:txid1970185

InterPro domains:
  IPR007185 DNA polymerase alpha/delta/epsilon, subunit B [PF04042] (3-107)
  IPR024826 DNA polymerase delta/II small subunit family [PTHR10416] (2-107)

Radius of gyration: 16.0 Å; Cα contacts (8 Å, |Δi|>4): 149; chains: 1; bounding box: 42×22×50 Å

Solvent-accessible surface area (backbone atoms only — not comparable to full-atom values): 6352 Å² total; per-residue (Å²): 117,78,74,78,71,65,78,67,46,77,46,82,27,53,85,40,52,68,83,30,55,56,64,73,60,75,81,43,63,75,83,78,47,78,79,59,81,48,54,42,58,59,51,40,50,53,49,22,56,52,44,31,64,45,32,77,76,41,37,33,38,37,29,48,35,90,53,32,92,53,60,89,55,84,71,20,49,41,55,60,66,85,64,24,76,68,25,66,76,34,90,35,51,41,65,33,35,29,80,74,87,78,74,60,98,88,79